Protein AF-R0KYZ5-F1 (afdb_monomer_lite)

pLDDT: mean 90.4, std 3.98, range [80.12, 95.25]

Foldseek 3Di:
DKDWDDDPADIDIKAFDAQFDPVQWDWFDDQFKIWIWGQHPVRDIDIDIDGHPGTDDRVPDDDDDDRGID

Secondary structure (DSSP, 8-state):
-EEEEE-SS-EEEEE--TT--GGGEEEEEETTEEEEEEE-TTS-EEEEEEE-SS---GGG------SS--

Organism: Anas platyrhynchos (NCBI:txid8839)

Sequence (70 aa):
RYDWYQTESQVIVTIMIKNAQKDDVRVQFSEKEMSASVRLPSGEDYNLKLVLLHSIVPEQSTFKVLSTKV

InterPro domain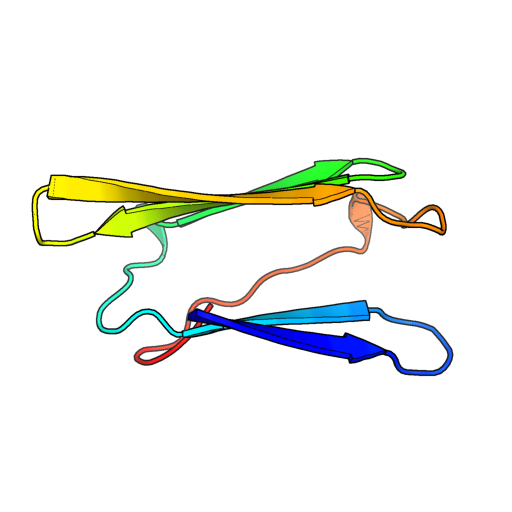s:
  IPR007052 CS domain [PF04969] (1-70)
  IPR007052 CS domain [PS51203] (1-70)
  IPR008978 HSP20-like chaperone [G3DSA:2.60.40.790] (1-70)
  IPR008978 HSP20-like chaperone [SSF49764] (1-70)
  IPR044563 Protein Sgt1-like [PTHR45862] (1-70)

Radius of gyration: 12.12 Å; chains: 1; bounding box: 28×20×30 Å

Structure (mmCIF, N/CA/C/O backbone):
data_AF-R0KYZ5-F1
#
_entry.id   AF-R0KYZ5-F1
#
loop_
_atom_site.group_PDB
_atom_site.id
_atom_site.type_symbol
_atom_site.label_atom_id
_atom_site.label_alt_id
_atom_site.label_comp_id
_atom_site.label_asym_id
_atom_site.label_entity_id
_atom_site.label_seq_id
_atom_site.pdbx_PDB_ins_code
_atom_site.Cartn_x
_atom_site.Cartn_y
_atom_site.Cartn_z
_atom_site.occupancy
_atom_site.B_iso_or_equiv
_atom_site.auth_seq_id
_atom_site.auth_comp_id
_atom_site.auth_asym_id
_atom_site.auth_atom_id
_atom_site.pdbx_PDB_model_num
ATOM 1 N N . ARG A 1 1 ? 1.104 0.205 11.618 1.00 84.50 1 ARG A N 1
ATOM 2 C CA . ARG A 1 1 ? 2.430 -0.419 11.350 1.00 84.50 1 ARG A CA 1
ATOM 3 C C . ARG A 1 1 ? 2.372 -0.995 9.949 1.00 84.50 1 ARG A C 1
ATOM 5 O O . ARG A 1 1 ? 1.345 -1.579 9.632 1.00 84.50 1 ARG A O 1
ATOM 12 N N . TYR A 1 2 ? 3.406 -0.826 9.134 1.00 91.62 2 TYR A N 1
ATOM 13 C CA . TYR A 1 2 ? 3.465 -1.452 7.815 1.00 91.62 2 TYR A CA 1
ATOM 14 C C . TYR A 1 2 ? 4.708 -2.333 7.704 1.00 91.62 2 TYR A C 1
ATOM 16 O O . TYR A 1 2 ? 5.654 -2.172 8.479 1.00 91.62 2 TYR A O 1
ATOM 24 N N . ASP A 1 3 ? 4.645 -3.282 6.786 1.00 93.94 3 ASP A N 1
ATOM 25 C CA . ASP A 1 3 ? 5.732 -4.163 6.382 1.00 93.94 3 ASP A CA 1
ATOM 26 C C . ASP A 1 3 ? 5.800 -4.153 4.854 1.00 93.94 3 ASP A C 1
ATOM 28 O O . ASP A 1 3 ? 4.811 -3.826 4.187 1.00 93.94 3 ASP A O 1
ATOM 32 N N . TRP A 1 4 ? 6.954 -4.476 4.295 1.00 93.62 4 TRP A N 1
ATOM 33 C CA . TRP A 1 4 ? 7.115 -4.579 2.859 1.00 93.62 4 TRP A CA 1
ATOM 34 C C . TRP A 1 4 ? 8.180 -5.605 2.502 1.00 93.62 4 TRP A C 1
ATOM 36 O O . TRP A 1 4 ? 9.153 -5.816 3.223 1.00 93.62 4 TRP A O 1
ATOM 46 N N . TYR A 1 5 ? 7.992 -6.233 1.353 1.00 93.88 5 TYR A N 1
ATOM 47 C CA . TYR A 1 5 ? 8.978 -7.114 0.750 1.00 93.88 5 TYR A CA 1
ATOM 48 C C . TYR A 1 5 ? 8.884 -7.002 -0.765 1.00 93.88 5 TYR A C 1
ATOM 50 O O . TYR A 1 5 ? 7.899 -6.500 -1.308 1.00 93.88 5 TYR A O 1
ATOM 58 N N . GLN A 1 6 ? 9.915 -7.468 -1.458 1.00 90.56 6 GLN A N 1
ATOM 59 C CA . GLN A 1 6 ? 9.947 -7.462 -2.913 1.00 90.56 6 GLN A CA 1
ATOM 60 C C . GLN A 1 6 ? 10.212 -8.862 -3.451 1.00 90.56 6 GLN A C 1
ATOM 62 O O . GLN A 1 6 ? 10.951 -9.651 -2.863 1.00 90.56 6 GLN A O 1
ATOM 67 N N . THR A 1 7 ? 9.581 -9.150 -4.577 1.00 90.56 7 THR A N 1
ATOM 68 C CA . THR A 1 7 ? 9.898 -10.283 -5.443 1.00 90.56 7 THR A CA 1
ATOM 69 C C . THR A 1 7 ? 10.784 -9.787 -6.586 1.00 90.56 7 THR A C 1
ATOM 71 O O . THR A 1 7 ? 11.183 -8.625 -6.610 1.00 90.56 7 THR A O 1
ATOM 74 N N . GLU A 1 8 ? 11.079 -10.648 -7.557 1.00 89.25 8 GLU A N 1
ATOM 75 C CA . GLU A 1 8 ? 11.827 -10.255 -8.755 1.00 89.25 8 GLU A CA 1
ATOM 76 C C . GLU A 1 8 ? 11.126 -9.150 -9.569 1.00 89.25 8 GLU A C 1
ATOM 78 O O . GLU A 1 8 ? 11.797 -8.340 -10.200 1.00 89.25 8 GLU A O 1
ATOM 83 N N . SER A 1 9 ? 9.789 -9.080 -9.535 1.00 88.69 9 SER A N 1
ATOM 84 C CA . SER A 1 9 ? 9.006 -8.176 -10.396 1.00 88.69 9 SER A CA 1
ATOM 85 C C . SER A 1 9 ? 8.057 -7.230 -9.660 1.00 88.69 9 SER A C 1
ATOM 87 O O . SER A 1 9 ? 7.521 -6.310 -10.273 1.00 88.69 9 SER A O 1
ATOM 89 N N . GLN A 1 10 ? 7.814 -7.437 -8.364 1.00 89.00 10 GLN A N 1
ATOM 90 C CA . GLN A 1 10 ? 6.789 -6.700 -7.621 1.00 89.00 10 GLN A CA 1
ATOM 91 C C . GLN A 1 10 ? 7.275 -6.300 -6.233 1.00 89.00 10 GLN A C 1
ATOM 93 O O . GLN A 1 10 ? 7.933 -7.084 -5.550 1.00 89.00 10 GLN A O 1
ATOM 98 N N . VAL A 1 11 ? 6.861 -5.113 -5.790 1.00 91.56 11 VAL A N 1
ATOM 99 C CA . VAL A 1 11 ? 6.985 -4.660 -4.401 1.00 91.56 11 VAL A CA 1
ATOM 100 C C . VAL A 1 11 ? 5.627 -4.812 -3.730 1.00 91.56 11 VAL A C 1
ATOM 102 O O . VAL A 1 11 ? 4.621 -4.311 -4.230 1.00 91.56 11 VAL A O 1
ATOM 105 N N . ILE A 1 12 ? 5.598 -5.510 -2.601 1.00 93.81 12 ILE A N 1
ATOM 106 C CA . ILE A 1 12 ? 4.392 -5.760 -1.825 1.00 93.81 12 ILE A CA 1
ATOM 107 C C . ILE A 1 12 ? 4.504 -4.960 -0.536 1.00 93.81 12 ILE A C 1
ATOM 109 O O . ILE A 1 12 ? 5.423 -5.168 0.253 1.00 93.81 12 ILE A O 1
ATOM 113 N N . VAL A 1 13 ? 3.537 -4.075 -0.306 1.00 93.81 13 VAL A N 1
ATOM 114 C CA . VAL A 1 13 ? 3.400 -3.308 0.934 1.00 93.81 13 VAL A CA 1
ATOM 115 C C . VAL A 1 13 ? 2.169 -3.822 1.665 1.00 93.81 13 VAL A C 1
ATOM 117 O O . VAL A 1 13 ? 1.115 -3.991 1.064 1.00 93.81 13 VAL A O 1
ATOM 120 N N . THR A 1 14 ? 2.303 -4.108 2.956 1.00 94.25 14 THR A N 1
ATOM 121 C CA . THR A 1 14 ? 1.202 -4.540 3.820 1.00 94.25 14 THR A CA 1
ATOM 122 C C . THR A 1 14 ? 1.053 -3.569 4.977 1.00 94.25 14 THR A C 1
ATOM 124 O O . THR A 1 14 ? 1.973 -3.395 5.778 1.00 94.25 14 THR A O 1
ATOM 127 N N . ILE A 1 15 ? -0.125 -2.972 5.117 1.00 93.19 15 ILE A N 1
ATOM 128 C CA . ILE A 1 15 ? -0.441 -2.032 6.190 1.00 93.19 15 ILE A CA 1
ATOM 129 C C . ILE A 1 15 ? -1.339 -2.742 7.206 1.00 93.19 15 ILE A C 1
ATOM 131 O O . ILE A 1 15 ? -2.472 -3.117 6.917 1.00 93.19 15 ILE A O 1
ATOM 135 N N . MET A 1 16 ? -0.841 -2.933 8.427 1.00 91.50 16 MET A N 1
ATOM 136 C CA . MET A 1 16 ? -1.578 -3.600 9.504 1.00 91.50 16 MET A CA 1
ATOM 137 C C . MET A 1 16 ? -2.553 -2.616 10.159 1.00 91.50 16 MET A C 1
ATOM 139 O O . MET A 1 16 ? -2.173 -1.877 11.075 1.00 91.50 16 MET A O 1
ATOM 143 N N . ILE A 1 17 ? -3.800 -2.624 9.682 1.00 88.38 17 ILE A N 1
ATOM 144 C CA . ILE A 1 17 ? -4.932 -1.861 10.222 1.00 88.38 17 ILE A CA 1
ATOM 145 C C . ILE A 1 17 ? -6.110 -2.817 10.399 1.00 88.38 17 ILE A C 1
ATOM 147 O O . ILE A 1 17 ? -6.520 -3.506 9.467 1.00 88.38 17 ILE A O 1
ATOM 151 N N . LYS A 1 18 ? -6.657 -2.866 11.615 1.00 84.31 18 LYS A N 1
ATOM 152 C CA . LYS A 1 18 ? -7.845 -3.667 11.923 1.00 84.31 18 LYS A CA 1
ATOM 153 C C . LYS A 1 18 ? -9.104 -2.896 11.553 1.00 84.31 18 LYS A C 1
ATOM 155 O O . LYS A 1 18 ? -9.167 -1.693 11.792 1.00 84.31 18 LYS A O 1
ATOM 160 N N . ASN A 1 19 ? -10.111 -3.614 11.061 1.00 81.38 19 ASN A N 1
ATOM 161 C CA . ASN A 1 19 ? -11.436 -3.069 10.748 1.00 81.38 19 ASN A CA 1
ATOM 162 C C . ASN A 1 19 ? -11.421 -1.934 9.708 1.00 81.38 19 ASN A C 1
ATOM 164 O O . ASN A 1 19 ? -12.329 -1.107 9.705 1.00 81.38 19 ASN A O 1
ATOM 168 N N . ALA A 1 20 ? -10.423 -1.904 8.820 1.00 83.19 20 ALA A N 1
ATOM 169 C CA . ALA A 1 20 ? -10.448 -1.009 7.670 1.00 83.19 20 ALA A CA 1
ATOM 170 C C . ALA A 1 20 ? -11.581 -1.436 6.725 1.00 83.19 20 ALA A C 1
ATOM 172 O O . ALA A 1 20 ? -11.633 -2.591 6.294 1.00 83.19 20 ALA A O 1
ATOM 173 N N . GLN A 1 21 ? -12.490 -0.515 6.413 1.00 84.44 21 GLN A N 1
ATOM 174 C CA . GLN A 1 21 ? -13.484 -0.724 5.365 1.00 84.44 21 GLN A CA 1
ATOM 175 C C . GLN A 1 21 ? -12.890 -0.329 4.019 1.00 84.44 21 GLN A C 1
ATOM 177 O O . GLN A 1 21 ? -12.041 0.555 3.935 1.00 84.44 21 GLN A O 1
ATOM 182 N N . LYS A 1 22 ? -13.347 -0.972 2.943 1.00 83.94 22 LYS A N 1
ATOM 183 C CA . LYS A 1 22 ? -12.844 -0.680 1.595 1.00 83.94 22 LYS A CA 1
ATOM 184 C C . LYS A 1 22 ? -13.080 0.779 1.191 1.00 83.94 22 LYS A C 1
ATOM 186 O O . LYS A 1 22 ? -12.213 1.367 0.559 1.00 83.94 22 LYS A O 1
ATOM 191 N N . ASP A 1 23 ? -14.211 1.348 1.597 1.00 87.25 23 ASP A N 1
ATOM 192 C CA . ASP A 1 23 ? -14.594 2.726 1.271 1.00 87.25 23 ASP A CA 1
ATOM 193 C C . ASP A 1 23 ? -13.775 3.774 2.047 1.00 87.25 23 ASP A C 1
ATOM 195 O O . ASP A 1 23 ? -13.634 4.914 1.603 1.00 87.25 23 ASP A O 1
ATOM 199 N N . ASP A 1 24 ? -13.176 3.365 3.168 1.00 89.12 24 ASP A N 1
ATOM 200 C CA . ASP A 1 24 ? -12.320 4.193 4.021 1.00 89.12 24 ASP A CA 1
ATOM 201 C C . ASP A 1 24 ? -10.841 4.142 3.612 1.00 89.12 24 ASP A C 1
ATOM 203 O O . ASP A 1 24 ? -10.009 4.840 4.195 1.00 89.12 24 ASP A O 1
ATOM 207 N N . VAL A 1 25 ? -10.498 3.318 2.617 1.00 91.88 25 VAL A N 1
ATOM 208 C CA . VAL A 1 25 ? -9.134 3.125 2.124 1.00 91.88 25 VAL A CA 1
ATOM 209 C C . VAL A 1 25 ? -8.998 3.752 0.742 1.00 91.88 25 VAL A C 1
ATOM 211 O O . VAL A 1 25 ? -9.680 3.376 -0.211 1.00 91.88 25 VAL A O 1
ATOM 214 N N . ARG A 1 26 ? -8.047 4.672 0.602 1.00 93.19 26 ARG A N 1
ATOM 215 C CA . ARG A 1 26 ? -7.631 5.240 -0.681 1.00 93.19 26 ARG A CA 1
ATOM 216 C C . ARG A 1 26 ? -6.165 4.938 -0.903 1.00 93.19 26 ARG A C 1
ATOM 218 O O . ARG A 1 26 ? -5.335 5.303 -0.080 1.00 93.19 26 ARG A O 1
ATOM 225 N N . VAL A 1 27 ? -5.849 4.301 -2.023 1.00 94.06 27 VAL A N 1
ATOM 226 C CA . VAL A 1 27 ? -4.469 4.053 -2.445 1.00 94.06 27 VAL A CA 1
ATOM 227 C C . VAL A 1 27 ? -4.260 4.716 -3.795 1.00 94.06 27 VAL A C 1
ATOM 229 O O . VAL A 1 27 ? -5.080 4.551 -4.698 1.00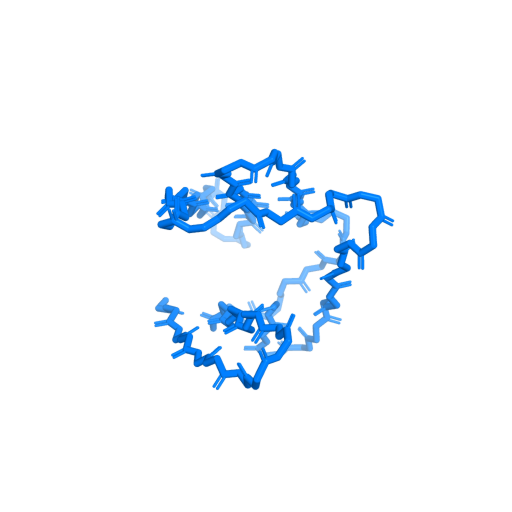 94.06 27 VAL A O 1
ATOM 232 N N . GLN A 1 28 ? -3.184 5.483 -3.921 1.00 95.25 28 GLN A N 1
ATOM 233 C CA . GLN A 1 28 ? -2.760 6.091 -5.173 1.00 95.25 28 GLN A CA 1
ATOM 234 C C . GLN A 1 28 ? -1.371 5.576 -5.520 1.00 95.25 28 GLN A C 1
ATOM 236 O O . GLN A 1 28 ? -0.457 5.575 -4.693 1.00 95.25 28 GLN A O 1
ATOM 241 N N . PHE A 1 29 ? -1.230 5.150 -6.766 1.00 95.12 29 PHE A N 1
ATOM 242 C CA . PHE A 1 29 ? 0.038 4.743 -7.339 1.00 95.12 29 PHE A CA 1
ATOM 243 C C . PHE A 1 29 ? 0.468 5.797 -8.353 1.00 95.12 29 PHE A C 1
ATOM 245 O O . PHE A 1 29 ? -0.331 6.256 -9.167 1.00 95.12 29 PHE A O 1
ATOM 252 N N . SER A 1 30 ? 1.741 6.147 -8.300 1.00 94.50 30 SER A N 1
ATOM 253 C CA . SER A 1 30 ? 2.435 7.019 -9.239 1.00 94.50 30 SER A CA 1
ATOM 254 C C . SER A 1 30 ? 3.712 6.312 -9.669 1.00 94.50 30 SER A C 1
ATOM 256 O O . SER A 1 30 ? 4.169 5.393 -8.993 1.00 94.50 30 SER A O 1
ATOM 258 N N . GLU A 1 31 ? 4.324 6.747 -10.770 1.00 92.56 31 GLU A N 1
ATOM 259 C CA . GLU A 1 31 ? 5.489 6.051 -11.331 1.00 92.56 31 GLU A CA 1
ATOM 260 C C . GLU A 1 31 ? 6.590 5.779 -10.303 1.00 92.56 31 GLU A C 1
ATOM 262 O O . GLU A 1 31 ? 7.189 4.723 -10.355 1.00 92.56 31 GLU A O 1
ATOM 267 N N . LYS A 1 32 ? 6.848 6.673 -9.342 1.00 93.75 32 LYS A N 1
ATOM 268 C CA . LYS A 1 32 ? 7.891 6.490 -8.310 1.00 93.75 32 LYS A CA 1
ATOM 269 C C . LYS A 1 32 ? 7.385 6.678 -6.886 1.00 93.75 32 LYS A C 1
ATOM 271 O O . LYS A 1 32 ? 8.164 6.934 -5.970 1.00 93.75 32 LYS A O 1
ATOM 276 N N . GLU A 1 33 ? 6.079 6.604 -6.686 1.00 94.25 33 GLU A N 1
ATOM 277 C CA . GLU A 1 33 ? 5.487 6.865 -5.381 1.00 94.25 33 GLU A CA 1
ATOM 278 C C . GLU A 1 33 ? 4.227 6.033 -5.188 1.00 94.25 33 GLU A C 1
ATOM 280 O O . GLU A 1 33 ? 3.438 5.847 -6.110 1.00 94.25 33 GLU A O 1
ATOM 285 N N . MET A 1 34 ? 4.017 5.575 -3.962 1.00 94.19 34 MET A N 1
ATOM 286 C CA . MET A 1 34 ? 2.746 5.037 -3.505 1.00 94.19 34 MET A CA 1
ATOM 287 C C . MET A 1 34 ? 2.282 5.858 -2.306 1.00 94.19 34 MET A C 1
ATOM 289 O O . MET A 1 34 ? 3.047 6.075 -1.363 1.00 94.19 34 MET A O 1
ATOM 293 N N . SER A 1 35 ? 1.015 6.258 -2.301 1.00 95.00 35 SER A N 1
ATOM 294 C CA . SER A 1 35 ? 0.362 6.816 -1.121 1.00 95.00 35 SER A CA 1
ATOM 295 C C . SER A 1 35 ? -0.861 5.987 -0.742 1.00 95.00 35 SER A C 1
ATOM 297 O O . SER A 1 35 ? -1.593 5.489 -1.594 1.00 95.00 35 SER A O 1
ATOM 299 N N . ALA A 1 36 ? -1.066 5.798 0.555 1.00 94.38 36 ALA A N 1
ATOM 300 C CA . ALA A 1 36 ? -2.216 5.120 1.120 1.00 94.38 36 ALA A CA 1
ATOM 301 C C . ALA A 1 36 ? -2.773 5.953 2.274 1.00 94.38 36 ALA A C 1
ATOM 303 O O . ALA A 1 36 ? -2.055 6.277 3.218 1.00 94.38 36 ALA A O 1
ATOM 304 N N . SER A 1 37 ? -4.058 6.265 2.202 1.00 93.56 37 SER A N 1
ATOM 305 C CA . SER A 1 37 ? -4.818 6.971 3.226 1.00 93.56 37 SER A CA 1
ATOM 306 C C . SER A 1 37 ? -5.923 6.049 3.715 1.00 93.56 37 SER A C 1
ATOM 308 O O . SER A 1 37 ? -6.709 5.545 2.914 1.00 93.56 37 SER A O 1
ATOM 310 N N . VAL A 1 38 ? -5.976 5.808 5.020 1.00 92.00 38 VAL A N 1
ATOM 311 C CA . VAL A 1 38 ? -6.975 4.944 5.649 1.00 92.00 38 VAL A CA 1
ATOM 312 C C . VAL A 1 38 ? -7.633 5.697 6.788 1.00 92.00 38 VAL A C 1
ATOM 314 O O . VAL A 1 38 ? -6.958 6.075 7.747 1.00 92.00 38 VAL A O 1
ATOM 317 N N . ARG A 1 39 ? -8.948 5.880 6.704 1.00 90.50 39 ARG A N 1
ATOM 318 C CA . ARG A 1 39 ? -9.726 6.487 7.781 1.00 90.50 39 ARG A CA 1
ATOM 319 C C . ARG A 1 39 ? -9.933 5.467 8.894 1.00 90.50 39 ARG A C 1
ATOM 321 O O . ARG A 1 39 ? -10.518 4.405 8.683 1.00 90.50 39 ARG A O 1
ATOM 328 N N . LEU A 1 40 ? -9.406 5.757 10.079 1.00 85.50 40 LEU A N 1
ATOM 329 C CA . LEU A 1 40 ? -9.535 4.879 11.234 1.00 85.50 40 LEU A CA 1
ATOM 330 C C . LEU A 1 40 ? -10.896 5.092 11.915 1.00 85.50 40 LE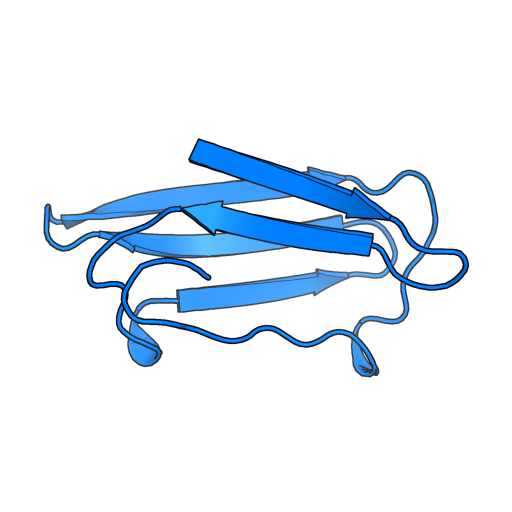U A C 1
ATOM 332 O O . LEU A 1 40 ? -11.400 6.216 11.948 1.00 85.50 40 LEU A O 1
ATOM 336 N N . PRO A 1 41 ? -11.464 4.055 12.561 1.00 80.12 41 PRO 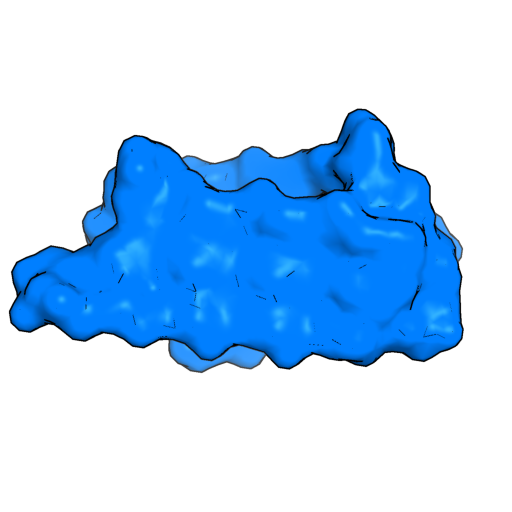A N 1
ATOM 337 C CA . PRO A 1 41 ? -12.697 4.195 13.340 1.00 80.12 41 PRO A CA 1
ATOM 338 C C . PRO A 1 41 ? -12.602 5.202 14.498 1.00 80.12 41 PRO A C 1
ATOM 340 O O . PRO A 1 41 ? -13.625 5.683 14.971 1.00 80.12 41 PRO A O 1
ATOM 343 N N . SER A 1 42 ? -11.386 5.530 14.957 1.00 82.44 42 SER A N 1
ATOM 344 C CA . SER A 1 42 ? -11.139 6.588 15.948 1.00 82.44 42 SER A CA 1
ATOM 345 C C . SER A 1 42 ? -11.416 7.998 15.413 1.00 82.44 42 SER A C 1
ATOM 347 O O . SER A 1 42 ? -11.458 8.940 16.198 1.00 82.44 42 SER A O 1
ATOM 349 N N . GLY A 1 43 ? -11.603 8.150 14.098 1.00 80.94 43 GLY A N 1
ATOM 350 C CA . GLY A 1 43 ? -11.758 9.434 13.417 1.00 80.94 43 GLY A CA 1
ATOM 351 C C . GLY A 1 43 ? -10.446 10.034 12.904 1.00 80.94 43 GLY A C 1
ATOM 352 O O . GLY A 1 43 ? -10.488 11.067 12.244 1.00 80.94 43 GLY A O 1
ATOM 353 N N . GLU A 1 44 ? -9.305 9.397 13.173 1.00 86.62 44 GLU A N 1
ATOM 354 C CA . GLU A 1 44 ? -7.993 9.808 12.661 1.00 86.62 44 GLU A CA 1
ATOM 355 C C . GLU A 1 44 ? -7.710 9.203 11.281 1.00 86.62 44 GLU A C 1
ATOM 357 O O . GLU A 1 44 ? -8.106 8.073 10.996 1.00 86.62 44 GLU A O 1
ATOM 362 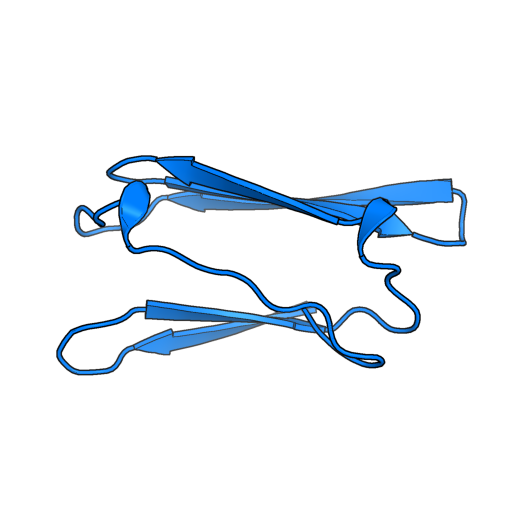N N . ASP A 1 45 ? -6.954 9.916 10.447 1.00 89.00 45 ASP A N 1
ATOM 363 C CA . ASP A 1 45 ? -6.500 9.399 9.157 1.00 89.00 45 ASP A CA 1
ATOM 364 C C . ASP A 1 45 ? -5.073 8.853 9.263 1.00 89.00 45 ASP A C 1
ATOM 366 O O . ASP A 1 45 ? -4.113 9.581 9.537 1.00 89.00 45 ASP A O 1
ATOM 370 N N . TYR A 1 46 ? -4.912 7.564 8.977 1.00 90.44 46 TYR A N 1
ATOM 371 C CA . TYR A 1 46 ? -3.601 6.967 8.782 1.00 90.44 46 TYR A CA 1
ATOM 372 C C . TYR A 1 46 ? -3.128 7.223 7.353 1.00 90.44 46 TYR A C 1
ATOM 374 O O . TYR A 1 46 ? -3.708 6.707 6.402 1.00 90.44 46 TYR A O 1
ATOM 382 N N . ASN A 1 47 ? -2.049 7.986 7.202 1.00 92.94 47 ASN A N 1
ATOM 383 C CA . ASN A 1 47 ? -1.455 8.286 5.904 1.00 92.94 47 ASN A CA 1
ATOM 384 C C . ASN A 1 47 ? -0.056 7.673 5.809 1.00 92.94 47 ASN A C 1
ATOM 386 O O . ASN A 1 47 ? 0.809 7.932 6.647 1.00 92.94 47 ASN A O 1
ATOM 390 N N . LEU A 1 48 ? 0.171 6.876 4.770 1.00 93.19 48 LEU A N 1
ATOM 391 C CA . LEU A 1 48 ? 1.460 6.303 4.416 1.00 93.19 48 LEU A CA 1
ATOM 392 C C . LEU A 1 48 ? 1.847 6.795 3.027 1.00 93.19 48 LEU A C 1
ATOM 394 O O . LEU A 1 48 ? 1.109 6.595 2.071 1.00 93.19 48 LEU A O 1
ATOM 398 N N . LYS A 1 49 ? 3.022 7.405 2.911 1.00 94.44 49 LYS A N 1
ATOM 399 C CA . LYS A 1 49 ? 3.613 7.801 1.634 1.00 94.44 49 LYS A CA 1
ATOM 400 C C . LYS A 1 49 ? 4.980 7.146 1.513 1.00 94.44 49 LYS A C 1
ATOM 402 O O . LYS A 1 49 ? 5.814 7.294 2.404 1.00 94.44 49 LYS A O 1
ATOM 407 N N . LEU A 1 50 ? 5.187 6.416 0.426 1.00 92.56 50 LEU A N 1
ATOM 408 C CA . LEU A 1 50 ? 6.419 5.704 0.121 1.00 92.56 50 LEU A CA 1
ATOM 409 C C . LEU A 1 50 ? 6.959 6.198 -1.214 1.00 92.56 50 LEU A C 1
ATOM 411 O O . LEU A 1 50 ? 6.291 6.092 -2.240 1.00 92.56 50 LEU A O 1
ATOM 415 N N . VAL A 1 51 ? 8.182 6.718 -1.192 1.00 92.94 51 VAL A N 1
ATOM 416 C CA . VAL A 1 51 ? 8.936 7.027 -2.409 1.00 92.94 51 VAL A CA 1
ATOM 417 C C . VAL A 1 51 ? 9.692 5.768 -2.809 1.00 92.94 51 VAL A C 1
ATOM 419 O O . VAL A 1 51 ? 10.446 5.209 -2.011 1.00 92.94 51 VAL A O 1
ATOM 422 N N . LEU A 1 52 ? 9.454 5.302 -4.029 1.00 90.62 52 LEU A N 1
ATOM 423 C CA . LEU A 1 52 ? 10.016 4.064 -4.549 1.00 90.62 52 LEU A CA 1
ATOM 424 C C . LEU A 1 52 ? 11.355 4.348 -5.232 1.00 90.62 52 LEU A C 1
ATOM 426 O O . LEU A 1 52 ? 11.510 5.344 -5.939 1.00 90.62 52 LEU A O 1
ATOM 430 N N . LEU A 1 53 ? 12.326 3.454 -5.034 1.00 88.50 53 LEU A N 1
ATOM 431 C CA . LEU A 1 53 ? 13.641 3.566 -5.674 1.00 88.50 53 LEU A CA 1
ATOM 432 C C . LEU A 1 53 ? 13.551 3.347 -7.192 1.00 88.50 53 LEU A C 1
ATOM 434 O O . LEU A 1 53 ? 14.222 4.024 -7.970 1.00 88.50 53 LEU A O 1
ATOM 438 N N . HIS A 1 54 ? 12.701 2.405 -7.600 1.00 87.56 54 HIS A N 1
ATOM 439 C CA . HIS A 1 54 ? 12.451 2.050 -8.991 1.00 87.56 54 HIS A CA 1
ATOM 440 C C . HIS A 1 54 ? 11.055 2.483 -9.413 1.00 87.56 54 HIS A C 1
ATOM 442 O O . HIS A 1 54 ? 10.141 2.548 -8.589 1.00 87.56 54 HIS A O 1
ATOM 448 N N . SER A 1 55 ? 10.903 2.762 -10.708 1.00 91.00 55 SER A N 1
ATOM 449 C CA . SER A 1 55 ? 9.596 3.090 -11.251 1.00 91.00 55 SER A CA 1
ATOM 450 C C . SER A 1 55 ? 8.686 1.858 -11.280 1.00 91.00 55 SER A C 1
ATOM 452 O O . SER A 1 55 ? 9.123 0.779 -11.676 1.00 91.00 55 SER A O 1
ATOM 454 N N . ILE A 1 56 ? 7.425 2.031 -10.901 1.00 92.25 56 ILE A N 1
ATOM 455 C CA . ILE A 1 56 ? 6.344 1.052 -11.042 1.00 92.25 56 ILE A CA 1
ATOM 456 C C . ILE A 1 56 ? 5.413 1.457 -12.184 1.00 92.25 56 ILE A C 1
ATOM 458 O O . ILE A 1 56 ? 5.453 2.592 -12.656 1.00 92.25 56 ILE A O 1
ATOM 462 N N . VAL A 1 57 ? 4.543 0.537 -12.600 1.00 93.62 57 VAL A N 1
ATOM 463 C CA . VAL A 1 57 ? 3.445 0.817 -13.533 1.00 93.62 57 VAL A CA 1
ATOM 464 C C . VAL A 1 57 ? 2.161 0.998 -12.713 1.00 93.62 57 VAL A C 1
ATOM 466 O O . VAL A 1 57 ? 1.601 -0.003 -12.252 1.00 93.62 57 VAL A O 1
ATOM 469 N N . PRO A 1 58 ? 1.671 2.237 -12.494 1.00 92.25 58 PRO A N 1
ATOM 470 C CA . PRO A 1 58 ? 0.497 2.488 -11.653 1.00 92.25 58 PRO A CA 1
ATOM 471 C C . PRO A 1 58 ? -0.749 1.726 -12.103 1.00 92.25 58 PRO A C 1
ATOM 473 O O . PRO A 1 58 ? -1.494 1.216 -11.276 1.00 92.25 58 PRO A O 1
ATOM 476 N N . GLU A 1 59 ? -0.930 1.584 -13.416 1.00 92.50 59 GLU A N 1
ATOM 477 C 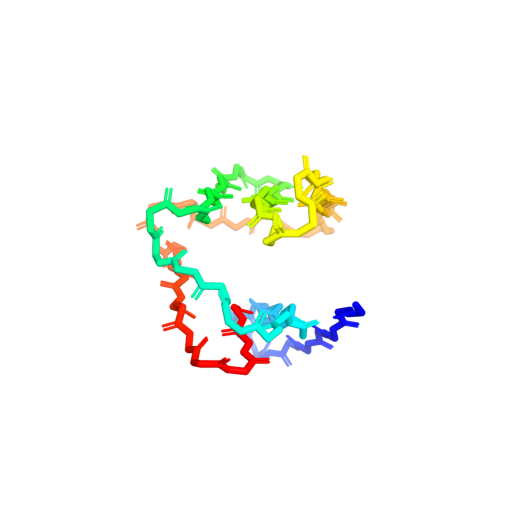CA . GLU A 1 59 ? -2.070 0.892 -14.030 1.00 92.50 59 GLU A CA 1
ATOM 478 C C . GLU A 1 59 ? -2.094 -0.617 -13.743 1.00 92.50 59 GLU A C 1
ATOM 480 O O . GLU A 1 59 ? -3.158 -1.229 -13.731 1.00 92.50 59 GLU A O 1
ATOM 485 N N . GLN A 1 60 ? -0.927 -1.221 -13.492 1.00 92.62 60 GLN A N 1
ATOM 486 C CA . GLN A 1 60 ? -0.800 -2.633 -13.110 1.00 92.62 60 GLN A CA 1
ATOM 487 C C . GLN A 1 60 ? -0.740 -2.821 -11.588 1.00 92.62 60 GLN A C 1
ATOM 489 O O . GLN A 1 60 ? -0.726 -3.950 -11.094 1.00 92.62 60 GLN A O 1
ATOM 494 N N . SER A 1 61 ? -0.690 -1.722 -10.833 1.00 94.00 61 SER A N 1
ATOM 495 C CA . SER A 1 61 ? -0.611 -1.750 -9.378 1.00 94.00 61 SER A CA 1
ATOM 496 C C . SER A 1 61 ? -2.004 -1.940 -8.787 1.00 94.00 61 SER A C 1
ATOM 498 O O . SER A 1 61 ? -2.979 -1.330 -9.221 1.00 94.00 61 SER A O 1
ATOM 500 N N . THR A 1 62 ? -2.116 -2.806 -7.783 1.00 94.00 62 THR A N 1
ATOM 501 C CA . THR A 1 62 ? -3.402 -3.141 -7.161 1.00 94.00 62 THR A CA 1
ATOM 502 C C . THR A 1 62 ? -3.285 -3.133 -5.645 1.00 94.00 62 THR A C 1
ATOM 504 O O . THR A 1 62 ? -2.195 -3.250 -5.090 1.00 94.00 62 THR A O 1
ATOM 507 N N . PHE A 1 63 ? -4.420 -2.989 -4.964 1.00 93.75 63 PHE A N 1
ATOM 508 C CA . PHE A 1 63 ? -4.507 -3.096 -3.511 1.00 93.75 63 PHE A CA 1
ATOM 509 C C . PHE A 1 63 ? -5.709 -3.956 -3.123 1.00 93.75 63 PHE A C 1
ATOM 511 O O . PHE A 1 63 ? -6.688 -4.061 -3.871 1.00 93.75 63 PHE A O 1
ATOM 518 N N . LYS A 1 64 ? -5.649 -4.577 -1.942 1.00 92.44 64 LYS A N 1
ATOM 519 C CA . LYS A 1 64 ? -6.739 -5.408 -1.431 1.00 92.44 64 LYS A CA 1
ATOM 520 C C . LYS A 1 64 ? -6.938 -5.171 0.054 1.00 92.44 64 LYS A C 1
ATOM 522 O O . LYS A 1 64 ? -6.082 -5.486 0.863 1.00 92.44 64 LYS A O 1
ATOM 527 N N . VAL A 1 65 ? -8.135 -4.726 0.411 1.00 91.38 65 VAL A N 1
ATOM 528 C CA . VAL A 1 65 ? -8.523 -4.558 1.811 1.00 91.38 65 VAL A CA 1
ATOM 529 C C . VAL A 1 65 ? -8.973 -5.901 2.384 1.00 91.38 65 VAL A C 1
ATOM 531 O O . VAL A 1 65 ? -9.855 -6.565 1.834 1.00 91.38 65 VAL A O 1
ATOM 534 N N . LEU A 1 66 ? -8.344 -6.312 3.481 1.00 88.25 66 LEU A N 1
ATOM 535 C CA . LEU A 1 66 ? -8.687 -7.476 4.295 1.00 88.25 66 LEU A CA 1
ATOM 536 C C . LEU A 1 66 ? -9.084 -7.014 5.706 1.00 88.25 66 LEU A C 1
ATOM 538 O O . LEU A 1 66 ? -8.811 -5.891 6.114 1.00 88.25 66 LEU A O 1
ATOM 542 N N . SER A 1 67 ? -9.692 -7.902 6.496 1.00 82.38 67 SER A N 1
ATOM 543 C CA . SER A 1 67 ? -10.188 -7.568 7.844 1.00 82.38 67 SER A CA 1
ATOM 544 C C . SER A 1 67 ? -9.100 -7.102 8.824 1.00 82.38 67 SER A C 1
ATOM 546 O O . SER A 1 67 ? -9.385 -6.365 9.771 1.00 82.38 67 SER A O 1
ATOM 548 N N . THR A 1 68 ? -7.855 -7.536 8.614 1.00 85.88 68 THR A N 1
ATOM 549 C CA . THR A 1 68 ? -6.713 -7.264 9.502 1.00 85.88 68 THR A CA 1
ATOM 550 C C . THR A 1 68 ? -5.590 -6.457 8.855 1.00 85.88 68 THR A C 1
ATOM 552 O O . THR A 1 68 ? -4.636 -6.103 9.555 1.00 85.88 68 THR A O 1
ATOM 555 N N . LYS A 1 69 ? -5.663 -6.207 7.542 1.00 88.12 69 LYS A N 1
ATOM 556 C CA . LYS A 1 69 ? -4.602 -5.548 6.776 1.00 88.12 69 LYS A CA 1
ATOM 557 C C . LYS A 1 69 ? -5.094 -5.006 5.437 1.00 88.12 69 LYS A C 1
ATOM 559 O O . LYS A 1 69 ? -6.084 -5.495 4.899 1.00 88.12 69 LYS A O 1
ATOM 564 N N . VAL A 1 70 ? -4.349 -4.049 4.903 1.00 85.75 70 VAL A N 1
ATOM 565 C CA . VAL A 1 70 ? -4.491 -3.473 3.557 1.00 85.75 70 VAL A CA 1
ATOM 566 C C . VAL A 1 70 ? -3.239 -3.776 2.749 1.00 85.75 70 VAL A C 1
ATOM 568 O O . VAL A 1 70 ? -2.146 -3.743 3.363 1.00 85.75 70 VAL A O 1
#